Protein AF-A0A7Y4L4U0-F1 (afdb_monomer_lite)

Foldseek 3Di:
DQDDPVLQVQQDVQLFPQDDSVVLNLLLRVLVVVVVVCVVVVHDFLLSLLLNLLSSQNRHQQADPRGGRALSQVRHSGGDDNVVLVVSLVRLVVCQVVVVVPPRSSSSVNNNQCSCVGPVNPVDHSDDRPVPPDD

Structure (mmCIF, N/CA/C/O backbone):
data_AF-A0A7Y4L4U0-F1
#
_entry.id   AF-A0A7Y4L4U0-F1
#
loop_
_atom_site.group_PDB
_atom_site.id
_atom_site.type_symbol
_atom_site.label_atom_id
_atom_site.label_alt_id
_atom_site.label_comp_id
_atom_site.label_asym_id
_atom_site.label_entity_id
_atom_site.label_seq_id
_atom_site.pdbx_PDB_ins_code
_atom_site.Cartn_x
_atom_site.Cartn_y
_atom_site.Cartn_z
_atom_site.occupancy
_atom_site.B_iso_or_equiv
_atom_site.auth_seq_id
_atom_site.auth_comp_id
_atom_site.auth_asym_id
_atom_site.auth_atom_id
_atom_site.pdbx_PDB_model_num
ATOM 1 N N . MET A 1 1 ? -9.283 11.699 4.507 1.00 76.00 1 MET A N 1
ATOM 2 C CA . MET A 1 1 ? -10.440 11.649 3.587 1.00 76.00 1 MET A CA 1
ATOM 3 C C . MET A 1 1 ? -11.269 10.406 3.909 1.00 76.00 1 MET A C 1
ATOM 5 O O . MET A 1 1 ? -10.698 9.413 4.343 1.00 76.00 1 MET A O 1
ATOM 9 N N . LYS A 1 2 ? -12.594 10.396 3.683 1.00 81.00 2 LYS A N 1
ATOM 10 C CA . LYS A 1 2 ? -13.413 9.181 3.873 1.00 81.00 2 LYS A CA 1
ATOM 11 C C . LYS A 1 2 ? -13.562 8.383 2.574 1.00 81.00 2 LYS A C 1
ATOM 13 O O . LYS A 1 2 ? -14.076 8.925 1.601 1.00 81.00 2 LYS A O 1
ATOM 18 N N . LEU A 1 3 ? -13.172 7.108 2.594 1.00 81.75 3 LEU A N 1
ATOM 19 C CA . LEU A 1 3 ? -13.343 6.172 1.484 1.00 81.75 3 LEU A CA 1
ATOM 20 C C . LEU A 1 3 ? -14.824 5.929 1.196 1.00 81.75 3 LEU A C 1
ATOM 22 O O . LEU A 1 3 ? -15.654 5.732 2.091 1.00 81.75 3 LEU A O 1
ATOM 26 N N . THR A 1 4 ? -15.141 5.913 -0.086 1.00 81.31 4 THR A N 1
ATOM 27 C CA . THR A 1 4 ? -16.470 5.711 -0.642 1.00 81.31 4 THR A CA 1
ATOM 28 C C . THR A 1 4 ? -16.562 4.360 -1.350 1.00 81.31 4 THR A C 1
ATOM 30 O O . THR A 1 4 ? -15.564 3.708 -1.650 1.00 81.31 4 THR A O 1
ATOM 33 N N . ALA A 1 5 ? -17.787 3.933 -1.671 1.00 75.75 5 ALA A N 1
ATOM 34 C CA . ALA A 1 5 ? -17.995 2.740 -2.494 1.00 75.75 5 ALA A CA 1
ATOM 35 C C . ALA A 1 5 ? -17.361 2.867 -3.892 1.00 75.75 5 ALA A C 1
ATOM 37 O O . ALA A 1 5 ? -17.010 1.856 -4.493 1.00 75.75 5 ALA A O 1
ATOM 38 N N . LYS A 1 6 ? -17.195 4.098 -4.396 1.00 77.81 6 LYS A N 1
ATOM 39 C CA . LYS A 1 6 ? -16.515 4.371 -5.664 1.00 77.81 6 LYS A CA 1
ATOM 40 C C . LYS A 1 6 ? -15.022 4.060 -5.559 1.00 77.81 6 LYS A C 1
ATOM 42 O O . LYS A 1 6 ? -14.515 3.340 -6.410 1.00 77.81 6 LYS A O 1
ATOM 47 N N . ASP A 1 7 ? -14.377 4.510 -4.483 1.00 77.50 7 ASP A N 1
ATOM 48 C CA . ASP A 1 7 ? -12.940 4.295 -4.242 1.00 77.50 7 ASP A CA 1
ATOM 49 C C . ASP A 1 7 ? -12.605 2.801 -4.099 1.00 77.50 7 ASP A C 1
ATOM 51 O O . ASP A 1 7 ? -11.540 2.340 -4.494 1.00 77.50 7 ASP A O 1
ATOM 55 N N . LEU A 1 8 ? -13.547 2.015 -3.568 1.00 79.75 8 LEU A N 1
ATOM 56 C CA . LEU A 1 8 ? -13.408 0.561 -3.450 1.00 79.75 8 LEU A CA 1
ATOM 57 C C . LEU A 1 8 ? -13.848 -0.201 -4.707 1.00 79.75 8 LEU A C 1
ATOM 59 O O . LEU A 1 8 ? -13.500 -1.370 -4.859 1.00 79.75 8 LEU A O 1
ATOM 63 N N . GLY A 1 9 ? -14.600 0.434 -5.608 1.00 75.31 9 GLY A N 1
ATOM 64 C CA . GLY A 1 9 ? -15.129 -0.193 -6.821 1.00 75.31 9 GLY A CA 1
ATOM 65 C C . GLY A 1 9 ? -14.049 -0.583 -7.833 1.00 75.31 9 GLY A C 1
ATOM 66 O O . GLY A 1 9 ? -14.284 -1.459 -8.663 1.00 75.31 9 GLY A O 1
ATOM 67 N N . GLY A 1 10 ? -12.865 0.029 -7.751 1.00 77.38 10 GLY A N 1
ATOM 68 C CA . GLY A 1 10 ? -11.706 -0.331 -8.569 1.00 77.38 10 GLY A CA 1
ATOM 69 C C . GLY A 1 10 ? -10.872 -1.490 -8.009 1.00 77.38 10 GLY A C 1
ATOM 70 O O . GLY A 1 10 ? -10.042 -2.039 -8.741 1.00 77.38 10 GLY A O 1
ATOM 71 N N . VAL A 1 11 ? -11.078 -1.877 -6.741 1.00 84.19 11 VAL A N 1
ATOM 72 C CA . VAL A 1 11 ? -10.277 -2.907 -6.071 1.00 84.19 11 VAL A CA 1
ATOM 73 C C . VAL A 1 11 ? -10.663 -4.262 -6.644 1.00 84.19 11 VAL A C 1
ATOM 75 O O . VAL A 1 11 ? -11.719 -4.820 -6.335 1.00 84.19 11 VAL A O 1
ATOM 78 N N . ARG A 1 12 ? -9.790 -4.827 -7.474 1.00 83.88 12 ARG A N 1
ATOM 79 C CA . ARG A 1 12 ? -10.028 -6.146 -8.055 1.00 83.88 12 ARG A CA 1
ATOM 80 C C . ARG A 1 12 ? -9.601 -7.239 -7.077 1.00 83.88 12 ARG A C 1
ATOM 82 O O . ARG A 1 12 ? -8.492 -7.159 -6.545 1.00 83.88 12 ARG A O 1
ATOM 89 N N . PRO A 1 13 ? -10.406 -8.299 -6.879 1.00 84.56 13 PRO A N 1
ATOM 90 C CA . PRO A 1 13 ? -10.011 -9.434 -6.042 1.00 84.56 13 PRO A CA 1
ATOM 91 C C . PRO A 1 13 ? -8.672 -10.052 -6.463 1.00 84.56 13 PRO A C 1
ATOM 93 O O . PRO A 1 13 ? -7.895 -10.483 -5.621 1.00 84.56 13 PRO A O 1
ATOM 96 N N . GLU A 1 14 ? -8.353 -10.028 -7.760 1.00 88.56 14 GLU A N 1
ATOM 97 C CA . GLU A 1 14 ? -7.082 -10.526 -8.299 1.00 88.56 14 GLU A CA 1
ATOM 98 C C . GLU A 1 14 ? -5.844 -9.745 -7.827 1.00 88.56 14 GLU A C 1
ATOM 100 O O . GLU A 1 14 ? -4.740 -10.278 -7.915 1.00 88.56 14 GLU A O 1
ATOM 105 N N . HIS A 1 15 ? -6.011 -8.525 -7.300 1.00 89.69 15 HIS A N 1
ATOM 106 C CA . HIS A 1 15 ? -4.934 -7.714 -6.717 1.00 89.69 15 HIS A CA 1
ATOM 107 C C . HIS A 1 15 ? -4.685 -8.041 -5.234 1.00 89.69 15 HIS A C 1
ATOM 109 O O . HIS A 1 15 ? -3.655 -7.654 -4.683 1.00 89.69 15 HIS A O 1
ATOM 115 N N . LEU A 1 16 ? -5.610 -8.751 -4.578 1.00 93.31 16 LEU A N 1
ATOM 116 C CA . LEU A 1 16 ? -5.586 -9.046 -3.146 1.00 93.31 16 LEU A CA 1
ATOM 117 C C . LEU A 1 16 ? -5.567 -10.563 -2.920 1.00 93.31 16 LEU A C 1
ATOM 119 O O . LEU A 1 16 ? -6.600 -11.210 -2.784 1.00 93.31 16 LEU A O 1
ATOM 123 N N . ARG A 1 17 ? -4.370 -11.150 -2.867 1.00 93.06 17 ARG A N 1
ATOM 124 C CA . ARG A 1 17 ? -4.203 -12.599 -2.643 1.00 93.06 17 ARG A CA 1
ATOM 125 C C . ARG A 1 17 ? -4.244 -12.988 -1.168 1.00 93.06 17 ARG A C 1
ATOM 127 O O . ARG A 1 17 ? -4.602 -14.112 -0.840 1.00 93.06 17 ARG A O 1
ATOM 134 N N . GLY A 1 18 ? -3.822 -12.076 -0.298 1.00 88.62 18 GLY A N 1
ATOM 135 C CA . GLY A 1 18 ? -3.643 -12.323 1.129 1.00 88.62 18 GLY A CA 1
ATOM 136 C C . GLY A 1 18 ? -4.790 -11.854 2.016 1.00 88.62 18 GLY A C 1
ATOM 137 O O . GLY A 1 18 ? -4.818 -12.214 3.189 1.00 88.62 18 GLY A O 1
ATOM 138 N N . VAL A 1 19 ? -5.691 -11.018 1.492 1.00 93.69 19 VAL A N 1
ATOM 139 C CA . VAL A 1 19 ? -6.697 -10.293 2.282 1.00 93.69 19 VAL A CA 1
ATOM 140 C C . VAL A 1 19 ? -7.987 -10.096 1.499 1.00 93.69 19 VAL A C 1
ATOM 142 O O . VAL A 1 19 ? -7.993 -10.074 0.271 1.00 93.69 19 VAL A O 1
ATOM 145 N N . THR A 1 20 ? -9.086 -9.886 2.210 1.00 92.75 20 THR A N 1
ATOM 146 C CA . THR A 1 20 ? -10.360 -9.483 1.607 1.00 92.75 20 THR A CA 1
ATOM 147 C C . THR A 1 20 ? -10.383 -7.988 1.272 1.00 92.75 20 THR A C 1
ATOM 149 O O . THR A 1 20 ? -9.701 -7.178 1.906 1.00 92.75 20 THR A O 1
ATOM 152 N N . VAL A 1 21 ? -11.251 -7.585 0.334 1.00 90.94 21 VAL A N 1
ATOM 153 C CA . VAL A 1 21 ? -11.509 -6.161 0.027 1.00 90.94 21 VAL A CA 1
ATOM 154 C C . VAL A 1 21 ? -11.945 -5.393 1.281 1.00 90.94 21 VAL A C 1
ATOM 156 O O . VAL A 1 21 ? -11.559 -4.245 1.477 1.00 90.94 21 VAL A O 1
ATOM 159 N N . THR A 1 22 ? -12.715 -6.023 2.172 1.00 90.62 22 THR A N 1
ATOM 160 C CA . THR A 1 22 ? -13.165 -5.400 3.424 1.00 90.62 22 THR A CA 1
ATOM 161 C C . THR A 1 22 ? -12.018 -5.148 4.404 1.00 90.62 22 THR A C 1
ATOM 163 O O . THR A 1 22 ? -11.992 -4.105 5.055 1.00 90.62 22 THR A O 1
ATOM 166 N N . GLU A 1 23 ? -11.076 -6.081 4.545 1.00 92.81 23 GLU A N 1
ATOM 167 C CA . GLU A 1 23 ? -9.882 -5.884 5.379 1.00 92.81 23 GLU A CA 1
ATOM 168 C C . GLU A 1 23 ? -8.976 -4.806 4.795 1.00 92.81 23 GLU A C 1
ATOM 170 O O . GLU A 1 23 ? -8.549 -3.909 5.523 1.00 92.81 23 GLU A O 1
ATOM 175 N N . PHE A 1 24 ? -8.769 -4.849 3.477 1.00 93.12 24 PHE A N 1
ATOM 176 C CA . PHE A 1 24 ? -8.055 -3.823 2.728 1.00 93.12 24 PHE A CA 1
ATOM 177 C C . PHE A 1 24 ? -8.646 -2.427 2.969 1.00 93.12 24 PHE A C 1
ATOM 179 O O . PHE A 1 24 ? -7.937 -1.529 3.417 1.00 93.12 24 PHE A O 1
ATOM 186 N N . ALA A 1 25 ? -9.960 -2.267 2.789 1.00 91.38 25 ALA A N 1
ATOM 187 C CA . ALA A 1 25 ? -10.662 -1.001 2.987 1.00 91.38 25 ALA A CA 1
ATOM 188 C C . ALA A 1 25 ? -10.521 -0.448 4.415 1.00 91.38 25 ALA A C 1
ATOM 190 O O . ALA A 1 25 ? -10.389 0.759 4.597 1.00 91.38 25 ALA A O 1
ATOM 191 N N . LYS A 1 26 ? -10.522 -1.312 5.440 1.00 92.38 26 LYS A N 1
ATOM 192 C CA . LYS A 1 26 ? -10.349 -0.886 6.840 1.00 92.38 26 LYS A CA 1
ATOM 193 C C . LYS A 1 26 ? -8.967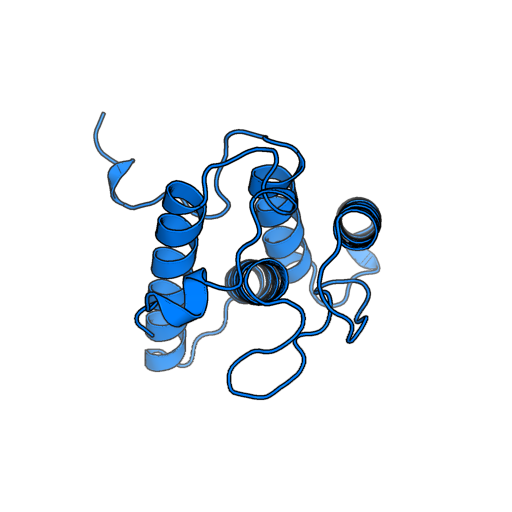 -0.293 7.094 1.00 92.38 26 LYS A C 1
ATOM 195 O O . LYS A 1 26 ? -8.864 0.736 7.754 1.00 92.38 26 LYS A O 1
ATOM 200 N N . VAL A 1 27 ? -7.915 -0.942 6.597 1.00 93.81 27 VAL A N 1
ATOM 201 C CA . VAL A 1 27 ? -6.544 -0.430 6.746 1.00 93.81 27 VAL A CA 1
ATOM 202 C C . VAL A 1 27 ? -6.341 0.809 5.885 1.00 93.81 27 VAL A C 1
ATOM 204 O O . VAL A 1 27 ? -5.716 1.758 6.349 1.00 93.81 27 VAL A O 1
ATOM 207 N N . TRP A 1 28 ? -6.909 0.839 4.677 1.00 93.25 28 TRP A N 1
ATOM 208 C CA . TRP A 1 28 ? -6.836 2.020 3.826 1.00 93.25 28 TRP A CA 1
ATOM 209 C C . TRP A 1 28 ? -7.538 3.229 4.469 1.00 93.25 28 TRP A C 1
ATOM 211 O O . TRP A 1 28 ? -6.962 4.310 4.534 1.00 93.25 28 TRP A O 1
ATOM 221 N N . GLN A 1 29 ? -8.723 3.056 5.059 1.00 92.75 29 GLN A N 1
ATOM 222 C CA . GLN A 1 29 ? -9.364 4.154 5.787 1.00 92.75 29 GLN A CA 1
ATOM 223 C C . GLN A 1 29 ? -8.486 4.636 6.949 1.00 92.75 29 GLN A C 1
ATOM 225 O O . GLN A 1 29 ? -8.273 5.833 7.098 1.00 92.75 29 GLN A O 1
ATOM 230 N N . ALA A 1 30 ? -7.919 3.710 7.727 1.00 93.06 30 ALA A N 1
ATOM 231 C CA . ALA A 1 30 ? -7.071 4.064 8.861 1.00 93.06 30 ALA A CA 1
ATOM 232 C C . ALA A 1 30 ? -5.799 4.832 8.449 1.00 93.06 30 ALA A C 1
ATOM 234 O O . ALA A 1 30 ? -5.352 5.704 9.191 1.00 93.06 30 ALA A O 1
ATOM 235 N N . ILE A 1 31 ? -5.205 4.527 7.287 1.00 93.88 31 ILE A N 1
ATOM 236 C CA . ILE A 1 31 ? -4.054 5.292 6.783 1.00 93.88 31 ILE A CA 1
ATOM 237 C C . ILE A 1 31 ? -4.468 6.661 6.229 1.00 93.88 31 ILE A C 1
ATOM 239 O O . ILE A 1 31 ? -3.727 7.617 6.434 1.00 93.88 31 ILE A O 1
ATOM 243 N N . GLU A 1 32 ? -5.628 6.786 5.575 1.00 91.81 32 GLU A N 1
ATOM 244 C CA . GLU A 1 32 ? -6.157 8.089 5.134 1.00 91.81 32 GLU A CA 1
ATOM 245 C C . GLU A 1 32 ? -6.432 8.995 6.343 1.00 91.81 32 GLU A C 1
ATOM 247 O O . GLU A 1 32 ? -6.014 10.149 6.339 1.00 91.81 32 GLU A O 1
ATOM 252 N N . ASP A 1 33 ? -7.041 8.464 7.409 1.00 91.81 33 ASP A N 1
ATOM 253 C CA . ASP A 1 33 ? -7.267 9.204 8.660 1.00 91.81 33 ASP A CA 1
ATOM 254 C C . ASP A 1 33 ? -5.930 9.657 9.272 1.00 91.81 33 ASP A C 1
ATOM 256 O O . ASP A 1 33 ? -5.753 10.817 9.641 1.00 91.81 33 ASP A O 1
ATOM 260 N N . ARG A 1 34 ? -4.931 8.765 9.302 1.00 91.38 34 ARG A N 1
ATOM 261 C CA . ARG A 1 34 ? -3.592 9.095 9.807 1.00 91.38 34 ARG A CA 1
ATOM 262 C C . ARG A 1 34 ? -2.880 10.150 8.954 1.00 91.38 34 ARG A C 1
ATOM 264 O O . ARG A 1 34 ? -2.121 10.959 9.487 1.00 91.38 34 ARG A O 1
ATOM 271 N N . ALA A 1 35 ? -3.072 10.120 7.639 1.00 90.38 35 ALA A N 1
ATOM 272 C CA . ALA A 1 35 ? -2.498 11.095 6.719 1.00 90.38 35 ALA A CA 1
ATOM 273 C C . ALA A 1 35 ? -3.149 12.479 6.880 1.00 90.38 35 ALA A C 1
ATOM 275 O O . ALA A 1 35 ? -2.439 13.485 6.819 1.00 90.38 35 ALA A O 1
ATOM 276 N N . ASP A 1 36 ? -4.457 12.534 7.143 1.00 89.75 36 ASP A N 1
ATOM 277 C CA . ASP A 1 36 ? -5.161 13.776 7.479 1.00 89.75 36 ASP A CA 1
ATOM 278 C C . ASP A 1 36 ? -4.595 14.391 8.771 1.00 89.75 36 ASP A C 1
ATOM 280 O O . ASP A 1 36 ? -4.179 15.547 8.759 1.00 89.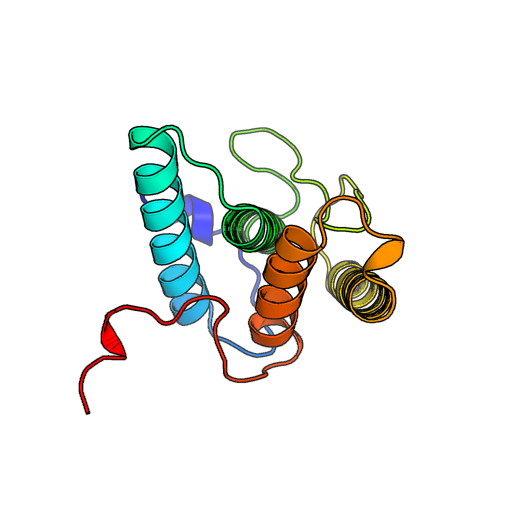75 36 ASP A O 1
ATOM 284 N N . GLU A 1 37 ? -4.463 13.610 9.852 1.00 90.50 37 GLU A N 1
ATOM 285 C CA . GLU A 1 37 ? -3.896 14.075 11.135 1.00 90.50 37 GLU A CA 1
ATOM 286 C C . GLU A 1 37 ? -2.477 14.657 10.986 1.00 90.50 37 GLU A C 1
ATOM 288 O O . GLU A 1 37 ? -2.115 15.671 11.593 1.00 90.50 37 GLU A O 1
ATOM 293 N N . LEU A 1 38 ? -1.633 13.996 10.187 1.00 89.12 38 LEU A N 1
ATOM 294 C CA . LEU A 1 38 ? -0.282 14.477 9.895 1.00 89.12 38 LEU A CA 1
ATOM 295 C C . LEU A 1 38 ? -0.321 15.793 9.111 1.00 89.12 38 LEU A C 1
ATOM 297 O O . LEU A 1 38 ? 0.447 16.706 9.407 1.00 89.12 38 LEU A O 1
ATOM 301 N N . SER A 1 39 ? -1.246 15.916 8.161 1.00 88.25 39 SER A N 1
ATOM 302 C CA . SER A 1 39 ? -1.411 17.127 7.355 1.00 88.25 39 SER A CA 1
ATOM 303 C C . SER A 1 39 ? -1.891 18.314 8.199 1.00 88.25 39 SER A C 1
ATOM 305 O O . SER A 1 39 ? -1.341 19.408 8.078 1.00 88.25 39 SER A O 1
ATOM 307 N N . GLU A 1 40 ? -2.843 18.098 9.112 1.00 89.50 40 GLU A N 1
ATOM 308 C CA . GLU A 1 40 ? -3.327 19.115 10.062 1.00 89.50 40 GLU A CA 1
ATOM 309 C C . GLU A 1 40 ? -2.213 19.635 10.982 1.00 89.50 40 GLU A C 1
ATOM 311 O O . GLU A 1 40 ? -2.195 20.807 11.357 1.00 89.50 40 GLU A O 1
ATOM 316 N N . THR A 1 41 ? -1.248 18.774 11.307 1.00 89.00 41 THR A N 1
ATOM 317 C CA . THR A 1 41 ? -0.095 19.096 12.160 1.00 89.00 41 THR A CA 1
ATOM 318 C C . THR A 1 41 ? 1.141 19.551 11.374 1.00 89.00 41 THR A C 1
ATOM 320 O O . THR A 1 41 ? 2.200 19.740 11.972 1.00 89.00 41 THR A O 1
ATOM 323 N N . GLN A 1 42 ? 1.030 19.740 10.050 1.00 88.06 42 GLN A N 1
ATOM 324 C CA . GLN A 1 42 ? 2.146 20.058 9.137 1.00 88.06 42 GLN A CA 1
ATOM 325 C C . GLN A 1 42 ? 3.333 19.084 9.264 1.00 88.06 42 GLN A C 1
ATOM 327 O O . GLN A 1 42 ? 4.490 19.434 9.026 1.00 88.06 42 GLN A O 1
ATOM 332 N N . SER A 1 43 ? 3.043 17.846 9.653 1.00 87.00 43 SER A N 1
ATOM 333 C CA . SER A 1 43 ? 4.009 16.773 9.814 1.00 87.00 43 SER A CA 1
ATOM 334 C C . SER A 1 43 ? 3.994 15.861 8.591 1.00 87.00 43 SER A C 1
ATOM 336 O O . SER A 1 43 ? 2.990 15.721 7.896 1.00 87.00 43 SER A O 1
ATOM 338 N N . THR A 1 44 ? 5.119 15.208 8.319 1.00 86.88 44 THR A N 1
ATOM 339 C CA . THR A 1 44 ? 5.220 14.207 7.254 1.00 86.88 44 THR A CA 1
ATOM 340 C C . THR A 1 44 ? 5.728 12.900 7.834 1.00 86.88 44 THR A C 1
ATOM 342 O O . THR A 1 44 ? 6.527 12.878 8.769 1.00 86.88 44 THR A O 1
ATOM 345 N N . ASN A 1 45 ? 5.237 11.792 7.290 1.00 93.38 45 ASN A N 1
ATOM 346 C CA . ASN A 1 45 ? 5.712 10.465 7.639 1.00 93.38 45 ASN A CA 1
ATOM 347 C C . ASN A 1 45 ? 5.833 9.646 6.355 1.00 93.38 45 ASN A C 1
ATOM 349 O O . ASN A 1 45 ? 4.837 9.316 5.708 1.00 93.38 45 ASN A O 1
ATOM 353 N N . ASP A 1 46 ? 7.074 9.346 5.986 1.00 94.56 46 ASP A N 1
ATOM 354 C CA . ASP A 1 46 ? 7.400 8.667 4.737 1.00 94.56 46 ASP A CA 1
ATOM 355 C C . ASP A 1 46 ? 6.784 7.270 4.664 1.00 94.56 46 ASP A C 1
ATOM 357 O O . ASP A 1 46 ? 6.228 6.913 3.626 1.00 94.56 46 ASP A O 1
ATOM 361 N N . PHE A 1 47 ? 6.790 6.522 5.770 1.00 95.25 47 PHE A N 1
ATOM 362 C CA . PHE A 1 47 ? 6.139 5.216 5.851 1.00 95.25 47 PHE A CA 1
ATOM 363 C C . PHE A 1 47 ? 4.639 5.324 5.567 1.00 95.25 47 PHE A C 1
ATOM 365 O O . PHE A 1 47 ? 4.113 4.579 4.740 1.00 95.25 47 PHE A O 1
ATOM 372 N N . VAL A 1 48 ? 3.958 6.294 6.188 1.00 95.44 48 VAL A N 1
ATOM 373 C CA . VAL A 1 48 ? 2.527 6.536 5.954 1.00 95.44 48 VAL A CA 1
ATOM 374 C C . VAL A 1 48 ? 2.254 6.873 4.490 1.00 95.44 48 VAL A C 1
ATOM 376 O O . VAL A 1 48 ? 1.342 6.303 3.892 1.00 95.44 48 VAL A O 1
ATOM 379 N N . ALA A 1 49 ? 3.085 7.724 3.885 1.00 94.88 49 ALA A N 1
ATOM 380 C CA . ALA A 1 49 ? 2.980 8.057 2.468 1.00 94.88 49 ALA A CA 1
ATOM 381 C C . ALA A 1 49 ? 3.167 6.826 1.559 1.00 94.88 49 ALA A C 1
ATOM 383 O O . ALA A 1 49 ? 2.450 6.686 0.57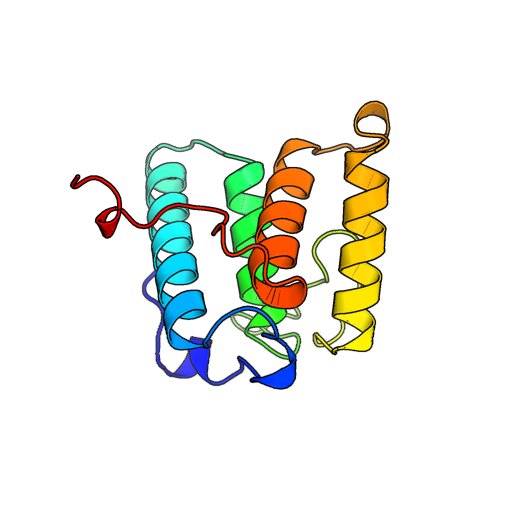0 1.00 94.88 49 ALA A O 1
ATOM 384 N N . GLY A 1 50 ? 4.084 5.916 1.904 1.00 96.31 50 GLY A N 1
ATOM 385 C CA . GLY A 1 50 ? 4.317 4.671 1.166 1.00 96.31 50 GLY A CA 1
ATOM 386 C C . GLY A 1 50 ? 3.129 3.714 1.213 1.00 96.31 50 GLY A C 1
ATOM 387 O O . GLY A 1 50 ? 2.715 3.183 0.179 1.00 96.31 50 GLY A O 1
ATOM 388 N N . VAL A 1 51 ? 2.531 3.537 2.394 1.00 96.69 51 VAL A N 1
ATOM 389 C CA . VAL A 1 51 ? 1.304 2.738 2.561 1.00 96.69 51 VAL A CA 1
ATOM 390 C C . VAL A 1 51 ? 0.162 3.345 1.746 1.00 96.69 51 VAL A C 1
ATOM 392 O O . VAL A 1 51 ? -0.482 2.649 0.964 1.00 96.69 51 VAL A O 1
ATOM 395 N N . LEU A 1 52 ? -0.051 4.654 1.882 1.00 93.69 52 LEU A N 1
ATOM 396 C CA . LEU A 1 52 ? -1.133 5.382 1.228 1.00 93.69 52 LEU A CA 1
ATOM 397 C C . LEU A 1 52 ? -1.052 5.311 -0.303 1.00 93.69 52 LEU A C 1
ATOM 399 O O . LEU A 1 52 ? -2.039 4.970 -0.957 1.00 93.69 52 LEU A O 1
ATOM 403 N N . GLN A 1 53 ? 0.129 5.582 -0.868 1.00 93.62 53 GLN A N 1
ATOM 404 C CA . GLN A 1 53 ? 0.376 5.476 -2.308 1.00 93.62 53 GLN A CA 1
ATOM 405 C C . GLN A 1 53 ? 0.078 4.060 -2.811 1.00 93.62 53 GLN A C 1
ATOM 407 O O . GLN A 1 53 ? -0.582 3.893 -3.834 1.00 93.62 53 GLN A O 1
ATOM 412 N N . THR A 1 54 ? 0.535 3.041 -2.079 1.00 95.19 54 THR A N 1
ATOM 413 C CA . THR A 1 54 ? 0.340 1.638 -2.464 1.00 95.19 54 THR A CA 1
ATOM 414 C C . THR A 1 54 ? -1.134 1.248 -2.428 1.00 95.19 54 THR A C 1
ATOM 416 O O . THR A 1 54 ? -1.605 0.588 -3.352 1.00 95.19 54 THR A O 1
ATOM 419 N N . CYS A 1 55 ? -1.884 1.684 -1.410 1.00 93.62 55 CYS A N 1
ATOM 420 C CA . CYS A 1 55 ? -3.323 1.445 -1.338 1.00 93.62 55 CYS A CA 1
ATOM 421 C C . CYS A 1 55 ? -4.058 2.067 -2.532 1.00 93.62 55 CYS A C 1
ATOM 423 O O . CYS A 1 55 ? -4.799 1.362 -3.211 1.00 93.62 55 CYS A O 1
ATOM 425 N N . ARG A 1 56 ? -3.797 3.345 -2.840 1.00 91.25 56 ARG A N 1
ATOM 426 C CA . ARG A 1 56 ? -4.402 4.044 -3.991 1.00 91.25 56 ARG A CA 1
ATOM 427 C C . ARG A 1 56 ? -4.070 3.360 -5.315 1.00 91.25 56 ARG A C 1
ATOM 429 O O . ARG A 1 56 ? -4.947 3.166 -6.149 1.00 91.25 56 ARG A O 1
ATOM 436 N N . TRP A 1 57 ? -2.818 2.942 -5.479 1.00 92.38 57 TRP A N 1
ATOM 437 C CA . TRP A 1 57 ? -2.355 2.254 -6.679 1.00 92.38 57 TRP A CA 1
ATOM 438 C C . TRP A 1 57 ? -2.992 0.867 -6.874 1.00 92.38 57 TRP A C 1
ATOM 440 O O . TRP A 1 57 ? -3.360 0.515 -7.989 1.00 92.38 57 TRP A O 1
ATOM 450 N N . ILE A 1 58 ? -3.155 0.079 -5.805 1.00 91.19 58 ILE A N 1
ATOM 451 C CA . ILE A 1 58 ? -3.837 -1.229 -5.856 1.00 91.19 58 ILE A CA 1
ATOM 452 C C . ILE A 1 58 ? -5.333 -1.066 -6.141 1.00 91.19 58 ILE A C 1
ATOM 454 O O . ILE A 1 58 ? -5.933 -1.889 -6.845 1.00 91.19 58 ILE A O 1
ATOM 458 N N . ALA A 1 59 ? -5.932 -0.048 -5.525 1.00 86.06 59 ALA A N 1
ATOM 459 C CA . ALA A 1 59 ? -7.369 0.132 -5.473 1.00 86.06 59 ALA A CA 1
ATOM 460 C C . ALA A 1 59 ? -7.983 0.683 -6.741 1.00 86.06 59 ALA A C 1
ATOM 462 O O . ALA A 1 59 ? -9.153 0.435 -6.995 1.00 86.06 59 ALA A O 1
ATOM 463 N N . GLU A 1 60 ? -7.227 1.411 -7.539 1.00 71.12 60 GLU A N 1
ATOM 464 C CA . GLU A 1 60 ? -7.735 1.894 -8.800 1.00 71.12 60 GLU A CA 1
ATOM 465 C C . GLU A 1 60 ? -6.835 1.423 -9.917 1.00 71.12 60 GLU A C 1
ATOM 467 O O . GLU A 1 60 ? -5.615 1.406 -9.807 1.00 71.12 60 GLU A O 1
ATOM 472 N N . SER A 1 61 ? -7.469 1.030 -11.018 1.00 59.84 61 SER A N 1
ATOM 473 C CA . SER A 1 61 ? -6.831 0.599 -12.259 1.00 59.84 61 SER A CA 1
ATOM 474 C C . SER A 1 61 ? -6.087 1.772 -12.928 1.00 59.84 61 SER A C 1
ATOM 476 O O . SER A 1 61 ? -6.370 2.110 -14.072 1.00 59.84 61 SER A O 1
ATOM 478 N N . GLY A 1 62 ? -5.162 2.413 -12.212 1.00 53.47 62 GLY A N 1
ATOM 479 C CA . GLY A 1 62 ? -4.348 3.533 -12.645 1.00 53.47 62 GLY A CA 1
ATOM 480 C C . GLY A 1 62 ? -5.077 4.868 -12.705 1.00 53.47 62 GLY A C 1
ATOM 481 O O . GLY A 1 62 ? -4.732 5.616 -13.596 1.00 53.47 62 GLY A O 1
ATOM 482 N N . TRP A 1 63 ? -6.058 5.181 -11.849 1.00 60.56 63 TRP A N 1
ATOM 483 C CA . TRP A 1 63 ? -6.656 6.529 -11.760 1.00 60.56 63 TRP A CA 1
ATOM 484 C C . TRP A 1 63 ? -6.960 6.878 -10.290 1.00 60.56 63 TRP A C 1
ATOM 486 O O . TRP A 1 63 ? -7.334 6.019 -9.525 1.00 60.56 63 TRP A O 1
ATOM 496 N N . TRP A 1 64 ? -6.754 8.101 -9.825 1.00 66.56 64 TRP A N 1
ATOM 497 C CA . TRP A 1 64 ? -7.145 8.556 -8.487 1.00 66.56 64 TRP A CA 1
ATOM 498 C C . TRP A 1 64 ? -7.367 10.051 -8.559 1.00 66.56 64 TRP A C 1
ATOM 500 O O . TRP A 1 64 ? -6.508 10.776 -9.055 1.00 66.56 64 TRP A O 1
ATOM 510 N N . ALA A 1 65 ? -8.542 10.515 -8.134 1.00 69.38 65 ALA A N 1
ATOM 511 C CA . ALA A 1 65 ? -8.951 11.912 -8.307 1.00 69.38 65 ALA A CA 1
ATOM 512 C C . ALA A 1 65 ? -8.798 12.442 -9.759 1.00 69.38 65 ALA A C 1
ATOM 514 O O . ALA A 1 65 ? -8.685 13.645 -9.972 1.00 69.38 65 ALA A O 1
ATOM 515 N N . GLY A 1 66 ? -8.835 11.553 -10.761 1.00 69.12 66 GLY A N 1
ATOM 516 C CA . GLY A 1 66 ? -8.668 11.901 -12.176 1.00 69.12 66 GLY A CA 1
ATOM 517 C C . GLY A 1 66 ? -7.240 11.791 -12.724 1.00 69.12 66 GLY A C 1
ATOM 518 O O . GLY A 1 66 ? -7.045 12.105 -13.894 1.00 69.12 66 GLY A O 1
ATOM 519 N N . GLU A 1 67 ? -6.266 11.310 -11.946 1.00 70.81 67 GLU A N 1
ATOM 520 C CA . GLU A 1 67 ? -4.867 11.162 -12.381 1.00 70.81 67 GLU A CA 1
ATOM 521 C C . GLU A 1 67 ? -4.349 9.732 -12.266 1.00 70.81 67 GLU A C 1
ATOM 523 O O . GLU A 1 67 ? -4.728 9.004 -11.355 1.00 70.81 67 GLU A O 1
ATOM 528 N N . VAL A 1 68 ? -3.427 9.330 -13.146 1.00 78.44 68 VAL A N 1
ATOM 529 C CA . VAL A 1 68 ? -2.822 8.000 -13.055 1.00 78.44 68 VAL A CA 1
ATOM 530 C C . VAL A 1 68 ? -1.904 7.895 -11.849 1.00 78.44 68 VAL A C 1
ATOM 532 O O . VAL A 1 68 ? -0.894 8.586 -11.771 1.00 78.44 68 VAL A O 1
ATOM 535 N N . VAL A 1 69 ? -2.230 6.985 -10.928 1.00 85.38 69 VAL A N 1
ATOM 536 C CA . VAL A 1 69 ? -1.373 6.687 -9.779 1.00 85.38 69 VAL A CA 1
ATOM 537 C C . VAL A 1 69 ? -0.204 5.826 -10.256 1.00 85.38 69 VAL A C 1
ATOM 539 O O . VAL A 1 69 ? -0.437 4.695 -10.689 1.00 85.38 69 VAL A O 1
ATOM 542 N N . PRO A 1 70 ? 1.048 6.312 -10.198 1.00 89.81 70 PRO A N 1
ATOM 543 C CA . PRO A 1 70 ? 2.194 5.504 -10.582 1.00 89.81 70 PRO A CA 1
ATOM 544 C C . PRO A 1 70 ? 2.444 4.393 -9.559 1.00 89.81 70 PRO A C 1
ATOM 546 O O . PRO A 1 70 ? 2.171 4.562 -8.361 1.00 89.81 70 PRO A O 1
ATOM 549 N N . SER A 1 71 ? 3.027 3.283 -10.019 1.00 92.69 71 SER A N 1
ATOM 550 C CA . SER A 1 71 ? 3.519 2.242 -9.119 1.00 92.69 71 SER A CA 1
ATOM 551 C C . SER A 1 71 ? 4.539 2.834 -8.128 1.00 92.69 71 SER A C 1
ATOM 553 O O . SER A 1 71 ? 5.387 3.648 -8.512 1.00 92.69 71 SER A O 1
ATOM 555 N N . PRO A 1 72 ? 4.432 2.500 -6.833 1.00 93.94 72 PRO A N 1
ATOM 556 C CA . PRO A 1 72 ? 5.072 3.256 -5.755 1.00 93.94 72 PRO A CA 1
ATOM 557 C C . PRO A 1 72 ? 6.613 3.287 -5.759 1.00 93.94 72 PRO A C 1
ATOM 559 O O . PRO A 1 72 ? 7.196 4.250 -5.265 1.00 93.94 72 PRO A O 1
ATOM 562 N N . VAL A 1 73 ? 7.265 2.250 -6.270 1.00 96.06 73 VAL A N 1
ATOM 563 C CA . VAL A 1 73 ? 8.714 2.012 -6.335 1.00 96.06 73 VAL A CA 1
ATOM 564 C C . VAL A 1 73 ? 9.206 2.089 -7.774 1.00 96.06 73 VAL A C 1
ATOM 566 O O . VAL A 1 73 ? 10.205 2.758 -8.027 1.00 96.06 73 VAL A O 1
ATOM 569 N N . THR A 1 74 ? 8.546 1.415 -8.722 1.00 94.19 74 THR A N 1
ATOM 570 C CA . THR A 1 74 ? 9.007 1.407 -10.125 1.00 94.19 74 THR A CA 1
ATOM 571 C C . THR A 1 74 ? 8.555 2.628 -10.929 1.00 94.19 74 THR A C 1
ATOM 573 O O . THR A 1 74 ? 9.118 2.886 -11.992 1.00 94.19 74 THR A O 1
ATOM 576 N N . GLY A 1 75 ? 7.585 3.407 -10.438 1.00 92.62 75 GLY A N 1
ATOM 577 C CA . GLY A 1 75 ? 7.135 4.657 -11.059 1.00 92.62 75 GLY A CA 1
ATOM 578 C C . GLY A 1 75 ? 6.337 4.480 -12.356 1.00 92.62 75 GLY A C 1
ATOM 579 O O . GLY A 1 75 ? 6.146 5.438 -13.105 1.00 92.62 75 GLY A O 1
ATOM 580 N N . GLN A 1 76 ? 5.874 3.268 -12.658 1.00 90.44 76 GLN A N 1
ATOM 581 C CA . GLN A 1 76 ? 5.129 2.971 -13.874 1.00 90.44 76 GLN A CA 1
ATOM 582 C C . GLN A 1 76 ? 3.718 3.553 -13.781 1.00 90.44 76 GLN A C 1
ATOM 584 O O . GLN A 1 76 ? 2.926 3.169 -12.925 1.00 90.44 76 GLN A O 1
ATOM 589 N N . SER A 1 77 ? 3.396 4.474 -14.689 1.00 88.25 77 SER A N 1
ATOM 590 C CA . SER A 1 77 ? 2.075 5.112 -14.791 1.00 88.25 77 SER A CA 1
ATOM 591 C C . SER A 1 77 ? 1.123 4.262 -15.634 1.00 88.25 77 SER A C 1
ATOM 593 O O . SER A 1 77 ? 0.645 4.684 -16.685 1.00 88.25 77 SER A O 1
ATOM 595 N N . VAL A 1 78 ? 0.904 3.022 -15.202 1.00 85.25 78 VAL A N 1
ATOM 596 C CA . VAL A 1 78 ? -0.042 2.086 -15.818 1.00 85.25 78 VAL A CA 1
ATOM 597 C C . VAL A 1 78 ? -0.911 1.446 -14.730 1.00 85.25 78 VAL A C 1
ATOM 599 O O . VAL A 1 78 ? -0.474 1.358 -13.578 1.00 85.25 78 VAL A O 1
ATOM 602 N N . PRO A 1 79 ? -2.128 0.985 -15.070 1.00 83.69 79 PRO A N 1
ATOM 603 C CA . PRO A 1 79 ? -2.996 0.292 -14.126 1.00 83.69 79 PRO A CA 1
ATOM 604 C C . PRO A 1 79 ? -2.298 -0.877 -13.429 1.00 83.69 79 PRO A C 1
ATOM 606 O O . PRO A 1 79 ? -1.573 -1.637 -14.075 1.00 83.69 79 PRO A O 1
ATOM 609 N N . ALA A 1 80 ? -2.560 -1.051 -12.130 1.00 87.69 80 ALA A N 1
ATOM 610 C CA . ALA A 1 80 ? -2.108 -2.232 -11.409 1.00 87.69 80 ALA A CA 1
ATOM 611 C C . ALA A 1 80 ? -2.636 -3.504 -12.092 1.00 87.69 80 ALA A C 1
ATOM 613 O O . ALA A 1 80 ? -3.814 -3.606 -12.441 1.00 87.69 80 ALA A O 1
ATOM 614 N N . SER A 1 81 ? -1.738 -4.463 -12.290 1.00 90.56 81 SER A N 1
ATOM 615 C CA . SER A 1 81 ? -2.029 -5.805 -12.783 1.00 90.56 81 SER A CA 1
ATOM 616 C C . SER A 1 81 ? -1.283 -6.820 -11.916 1.00 90.56 81 SER A C 1
ATOM 618 O O . SER A 1 81 ? -0.286 -6.454 -11.288 1.00 90.56 81 SER A O 1
ATOM 620 N N . PRO A 1 82 ? -1.701 -8.096 -11.879 1.00 92.75 82 PRO A N 1
ATOM 621 C CA . PRO A 1 82 ? -0.983 -9.141 -11.151 1.00 92.75 82 PRO A CA 1
ATOM 622 C C . PRO A 1 82 ? 0.528 -9.189 -11.427 1.00 92.75 82 PRO A C 1
ATOM 624 O O . PRO A 1 82 ? 1.321 -9.302 -10.492 1.00 92.75 82 PRO A O 1
ATOM 627 N N . ASP A 1 83 ? 0.928 -9.056 -12.693 1.00 94.25 83 ASP A N 1
ATOM 628 C CA . ASP A 1 83 ? 2.339 -9.083 -13.094 1.00 94.25 83 ASP A CA 1
ATOM 629 C C . ASP A 1 83 ? 3.089 -7.839 -12.618 1.00 94.25 83 ASP A C 1
ATOM 631 O O . ASP A 1 83 ? 4.237 -7.927 -12.178 1.00 94.25 83 ASP A O 1
ATOM 635 N N . LEU A 1 84 ? 2.432 -6.679 -12.660 1.00 94.25 84 LEU A N 1
ATOM 636 C CA . LEU A 1 84 ? 3.024 -5.437 -12.194 1.00 94.25 84 LEU A CA 1
ATOM 637 C C . LEU A 1 84 ? 3.143 -5.397 -10.666 1.00 94.25 84 LEU A C 1
ATOM 639 O O . LEU A 1 84 ? 4.170 -4.969 -10.151 1.00 94.25 84 LEU A O 1
ATOM 643 N N . ILE A 1 85 ? 2.145 -5.896 -9.934 1.00 94.94 85 ILE A N 1
ATOM 644 C CA . ILE A 1 85 ? 2.211 -6.049 -8.472 1.00 94.94 85 ILE A CA 1
ATOM 645 C C . ILE A 1 85 ? 3.358 -6.991 -8.095 1.00 94.94 85 ILE A C 1
ATOM 647 O O . ILE A 1 85 ? 4.141 -6.689 -7.196 1.00 94.94 85 ILE A O 1
ATOM 651 N N . GLU A 1 86 ? 3.522 -8.102 -8.811 1.00 96.75 86 GLU A N 1
ATOM 652 C CA . GLU A 1 86 ? 4.640 -9.023 -8.603 1.00 96.75 86 GLU A CA 1
ATOM 653 C C . GLU A 1 86 ? 6.004 -8.368 -8.900 1.00 96.75 86 GLU A C 1
ATOM 655 O O . GLU A 1 86 ? 6.958 -8.556 -8.138 1.00 96.75 86 GLU A O 1
ATOM 660 N N . ALA A 1 87 ? 6.112 -7.574 -9.970 1.00 96.94 87 ALA A N 1
ATOM 661 C CA . ALA A 1 87 ? 7.318 -6.803 -10.273 1.00 96.94 87 ALA A CA 1
ATOM 662 C C . ALA A 1 87 ? 7.633 -5.782 -9.167 1.00 96.94 87 ALA A C 1
ATOM 664 O O . ALA A 1 87 ? 8.792 -5.645 -8.762 1.00 96.94 87 ALA A O 1
ATOM 665 N N . GLU A 1 88 ? 6.598 -5.137 -8.632 1.00 96.94 88 GLU A N 1
ATOM 666 C CA . GLU A 1 88 ? 6.705 -4.146 -7.570 1.00 96.94 88 GLU A CA 1
ATOM 667 C C . GLU A 1 88 ? 7.170 -4.749 -6.250 1.00 96.94 88 GLU A C 1
ATOM 669 O O . GLU A 1 88 ? 8.054 -4.202 -5.592 1.00 96.94 88 GLU A O 1
ATOM 674 N N . VAL A 1 89 ? 6.659 -5.931 -5.904 1.00 97.31 89 VAL A N 1
ATOM 675 C CA . VAL A 1 89 ? 7.127 -6.706 -4.751 1.00 97.31 89 VAL A CA 1
ATOM 676 C C . VAL A 1 89 ? 8.630 -6.955 -4.863 1.00 97.31 89 VAL A C 1
ATOM 678 O O . VAL A 1 89 ? 9.367 -6.699 -3.916 1.00 97.31 89 VAL A O 1
ATOM 681 N N . ARG A 1 90 ? 9.119 -7.393 -6.029 1.00 97.94 90 ARG A N 1
ATOM 682 C CA . ARG A 1 90 ? 10.558 -7.644 -6.234 1.00 97.94 90 ARG A CA 1
ATOM 683 C C . ARG A 1 90 ? 11.386 -6.362 -6.170 1.00 97.94 90 ARG A C 1
ATOM 685 O O . ARG A 1 90 ? 1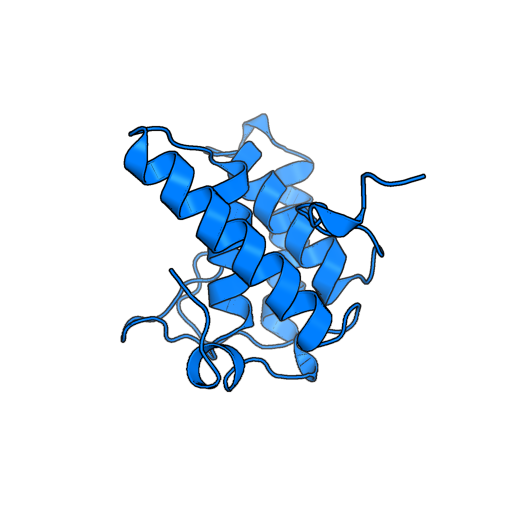2.526 -6.396 -5.710 1.00 97.94 90 ARG A O 1
ATOM 692 N N . ALA A 1 91 ? 10.855 -5.247 -6.667 1.00 97.06 91 ALA A N 1
ATOM 693 C CA . ALA A 1 91 ? 11.526 -3.953 -6.600 1.00 97.06 91 ALA A CA 1
ATOM 694 C C . ALA A 1 91 ? 11.636 -3.453 -5.152 1.00 97.06 91 ALA A C 1
ATOM 696 O O . ALA A 1 91 ? 12.729 -3.090 -4.719 1.00 97.06 91 ALA A O 1
ATOM 697 N N . ALA A 1 92 ? 10.541 -3.522 -4.393 1.00 96.69 92 ALA A N 1
ATOM 698 C CA . ALA A 1 92 ? 10.508 -3.187 -2.975 1.00 96.69 92 ALA A CA 1
ATOM 699 C C . ALA A 1 92 ? 11.441 -4.095 -2.154 1.00 96.69 92 ALA A C 1
ATOM 701 O O . ALA A 1 92 ? 12.224 -3.597 -1.353 1.00 96.69 92 ALA A O 1
ATOM 702 N N . G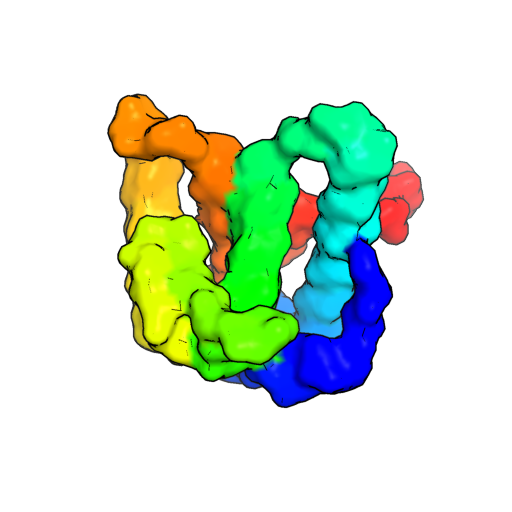LU A 1 93 ? 11.445 -5.407 -2.406 1.00 96.62 93 GLU A N 1
ATOM 703 C CA . GLU A 1 93 ? 12.341 -6.359 -1.736 1.00 96.62 93 GLU A CA 1
ATOM 704 C C . GLU A 1 93 ? 13.821 -6.000 -1.937 1.00 96.62 93 GLU A C 1
ATOM 706 O O . GLU A 1 93 ? 14.599 -6.008 -0.981 1.00 96.62 93 GLU A O 1
ATOM 711 N N . ARG A 1 94 ? 14.221 -5.657 -3.171 1.00 96.56 94 ARG A N 1
ATOM 712 C CA . ARG A 1 94 ? 15.591 -5.203 -3.456 1.00 96.56 94 ARG A CA 1
ATOM 713 C C . ARG A 1 94 ? 15.918 -3.924 -2.694 1.00 96.56 94 ARG A C 1
ATOM 715 O O . ARG A 1 94 ? 16.944 -3.877 -2.027 1.00 96.56 94 ARG A O 1
ATOM 722 N N . ALA A 1 95 ? 15.028 -2.938 -2.742 1.00 95.19 95 ALA A N 1
ATOM 723 C CA . ALA A 1 95 ? 15.214 -1.657 -2.072 1.00 95.19 95 ALA A CA 1
ATOM 724 C C . ALA A 1 95 ? 15.315 -1.795 -0.535 1.00 95.19 95 ALA A C 1
ATOM 726 O O . ALA A 1 95 ? 16.118 -1.111 0.092 1.00 95.19 95 ALA A O 1
ATOM 727 N N . ILE A 1 96 ? 14.583 -2.735 0.076 1.00 93.44 96 ILE A N 1
ATOM 728 C CA . ILE A 1 96 ? 14.709 -3.059 1.509 1.00 93.44 96 ILE A CA 1
ATOM 729 C C . ILE A 1 96 ? 16.045 -3.740 1.838 1.00 93.44 96 ILE A C 1
ATOM 731 O O . ILE A 1 96 ? 16.572 -3.556 2.934 1.00 93.44 96 ILE A O 1
ATOM 735 N N . ARG A 1 97 ? 16.618 -4.516 0.910 1.00 94.06 97 ARG A N 1
ATOM 736 C CA . ARG A 1 97 ? 17.935 -5.152 1.092 1.00 94.06 97 ARG A CA 1
ATOM 737 C C . ARG A 1 97 ? 19.101 -4.177 0.925 1.00 94.06 97 ARG A C 1
ATOM 739 O O . ARG A 1 97 ? 20.158 -4.430 1.498 1.00 94.06 97 ARG A O 1
ATOM 746 N N . THR A 1 98 ? 18.923 -3.084 0.182 1.00 93.06 98 THR A N 1
ATOM 747 C CA . THR A 1 98 ? 19.952 -2.053 -0.046 1.00 93.06 98 THR A CA 1
ATOM 748 C C . THR A 1 98 ? 19.472 -0.647 0.351 1.00 93.06 98 THR A C 1
ATOM 750 O O . THR A 1 98 ? 19.478 0.275 -0.464 1.00 93.06 98 THR A O 1
ATOM 753 N N . PRO A 1 99 ? 19.100 -0.414 1.625 1.00 85.94 99 PRO A N 1
ATOM 754 C CA . PRO A 1 99 ? 18.462 0.838 2.044 1.00 85.94 99 PRO A CA 1
ATOM 755 C C . PRO A 1 99 ? 19.349 2.078 1.845 1.00 85.94 99 PRO A C 1
ATOM 757 O O . PRO A 1 99 ? 18.827 3.170 1.650 1.00 85.94 99 PRO A O 1
ATOM 760 N N . ALA A 1 100 ? 20.679 1.918 1.839 1.00 88.56 100 ALA A N 1
ATOM 761 C CA . ALA A 1 100 ? 21.628 3.004 1.582 1.00 88.56 100 ALA A CA 1
ATOM 762 C C . ALA A 1 100 ? 21.532 3.590 0.157 1.00 88.56 100 ALA A C 1
ATOM 764 O O . ALA A 1 100 ? 21.977 4.710 -0.076 1.00 88.56 100 ALA A O 1
ATOM 765 N N . GLU A 1 101 ? 20.949 2.851 -0.789 1.00 89.06 101 GLU A N 1
ATOM 766 C CA . GLU A 1 101 ? 20.763 3.275 -2.184 1.00 89.06 101 GLU A CA 1
ATOM 767 C C . GLU A 1 101 ? 19.386 3.922 -2.418 1.00 89.06 101 GLU A C 1
ATOM 769 O O . GLU A 1 101 ? 19.094 4.422 -3.505 1.00 89.06 101 GLU A O 1
ATOM 774 N N . VAL A 1 102 ? 18.522 3.927 -1.398 1.00 91.94 102 VAL A N 1
ATOM 775 C CA . VAL A 1 102 ? 17.134 4.378 -1.493 1.00 91.94 102 VAL A CA 1
ATOM 776 C C . VAL A 1 102 ? 17.000 5.766 -0.882 1.00 91.94 102 VAL A C 1
ATOM 778 O O . VAL A 1 102 ? 17.266 5.976 0.296 1.00 91.94 102 VAL A O 1
ATOM 781 N N . ARG A 1 103 ? 16.499 6.729 -1.663 1.00 90.94 103 ARG A N 1
ATOM 782 C CA . ARG A 1 103 ? 16.299 8.115 -1.202 1.00 90.94 103 ARG A CA 1
ATOM 783 C C . ARG A 1 103 ? 15.322 8.235 -0.023 1.00 90.94 103 ARG A C 1
ATOM 785 O O . ARG A 1 103 ? 15.471 9.134 0.796 1.00 90.94 103 ARG A O 1
ATOM 792 N N . ARG A 1 104 ? 14.297 7.378 0.020 1.00 93.62 104 ARG A N 1
ATOM 793 C CA . ARG A 1 104 ? 13.235 7.367 1.043 1.00 93.62 104 ARG A CA 1
ATOM 794 C C . ARG A 1 104 ? 13.017 5.939 1.566 1.00 93.62 104 ARG A C 1
ATOM 796 O O . ARG A 1 104 ? 12.072 5.274 1.135 1.00 93.62 104 ARG A O 1
ATOM 803 N N . PRO A 1 105 ? 13.904 5.423 2.433 1.00 93.44 105 PRO A N 1
ATOM 804 C CA . PRO A 1 105 ? 13.847 4.032 2.882 1.00 93.44 105 PRO A CA 1
ATOM 805 C C . PRO A 1 105 ? 12.569 3.725 3.675 1.00 93.44 105 PRO A C 1
ATOM 807 O O . PRO A 1 105 ? 11.961 2.681 3.454 1.00 93.44 105 PRO A O 1
ATOM 810 N N . ASP A 1 106 ? 12.093 4.657 4.506 1.00 94.88 106 ASP A N 1
ATOM 811 C CA . ASP A 1 106 ? 10.855 4.482 5.282 1.00 94.88 106 ASP A CA 1
ATOM 812 C C . ASP A 1 106 ? 9.613 4.406 4.389 1.00 94.88 106 ASP A C 1
ATOM 814 O O . ASP A 1 106 ? 8.718 3.595 4.627 1.00 94.88 106 ASP A O 1
ATOM 818 N N . TYR A 1 107 ? 9.585 5.195 3.312 1.00 96.50 107 TYR A N 1
ATOM 819 C CA . TYR A 1 107 ? 8.534 5.126 2.300 1.00 96.50 107 TYR A CA 1
ATOM 820 C C . TYR A 1 107 ? 8.496 3.748 1.643 1.00 96.50 107 TYR A C 1
ATOM 822 O O . TYR A 1 107 ? 7.438 3.122 1.589 1.00 96.50 107 TYR A O 1
ATOM 830 N N . VAL A 1 108 ? 9.652 3.224 1.223 1.00 97.00 108 VAL A N 1
ATOM 831 C CA . VAL A 1 108 ? 9.742 1.857 0.690 1.00 97.00 108 VAL A CA 1
ATOM 832 C C . VAL A 1 108 ? 9.341 0.827 1.749 1.00 97.00 108 VAL A C 1
ATOM 834 O O . VAL A 1 108 ? 8.685 -0.155 1.412 1.00 97.00 108 VAL A O 1
ATOM 837 N N . GLY A 1 109 ? 9.644 1.069 3.026 1.00 96.75 109 GLY A N 1
ATOM 838 C CA . GLY A 1 109 ? 9.151 0.274 4.152 1.00 96.75 109 GLY A CA 1
ATOM 839 C C . GLY A 1 109 ? 7.625 0.175 4.187 1.00 96.75 109 GLY A C 1
ATOM 840 O O . GLY A 1 109 ? 7.086 -0.925 4.314 1.00 96.75 109 GLY A O 1
ATOM 841 N N . GLY A 1 110 ? 6.926 1.298 4.005 1.00 97.12 110 GLY A N 1
ATOM 842 C CA . GLY A 1 110 ? 5.462 1.342 3.934 1.00 97.12 110 GLY A CA 1
ATOM 843 C C . GLY A 1 110 ? 4.899 0.590 2.727 1.00 97.12 110 GLY A C 1
ATOM 844 O O . GLY A 1 110 ? 3.943 -0.183 2.857 1.00 97.12 110 GLY A O 1
ATOM 845 N N . VAL A 1 111 ? 5.534 0.750 1.563 1.00 97.44 111 VAL A N 1
ATOM 846 C CA . VAL A 1 111 ? 5.173 0.015 0.340 1.00 97.44 111 VAL A CA 1
ATOM 847 C C . VAL A 1 111 ? 5.341 -1.489 0.544 1.00 97.44 111 VAL A C 1
ATOM 849 O O . VAL A 1 111 ? 4.412 -2.264 0.311 1.00 97.44 111 VAL A O 1
ATOM 852 N N . TRP A 1 112 ? 6.510 -1.907 1.031 1.00 97.62 112 TRP A N 1
ATOM 853 C CA . TRP A 1 112 ? 6.836 -3.306 1.276 1.00 97.62 112 TRP A CA 1
ATOM 854 C C . TRP A 1 112 ? 5.876 -3.947 2.275 1.00 97.62 112 TRP A C 1
ATOM 856 O O . TRP A 1 112 ? 5.329 -5.012 1.996 1.00 97.62 112 TRP A O 1
ATOM 866 N N . ALA A 1 113 ? 5.613 -3.286 3.405 1.00 97.31 113 ALA A N 1
ATOM 867 C CA . ALA A 1 113 ? 4.677 -3.780 4.410 1.00 97.31 113 ALA A CA 1
ATOM 868 C C . ALA A 1 113 ? 3.272 -3.989 3.823 1.00 97.31 113 ALA A C 1
ATOM 870 O O . ALA A 1 113 ? 2.639 -5.015 4.075 1.00 97.31 113 ALA A O 1
ATOM 871 N N . THR A 1 114 ? 2.813 -3.057 2.984 1.00 97.38 114 THR A N 1
ATOM 872 C CA . THR A 1 114 ? 1.507 -3.149 2.320 1.00 97.38 114 THR A CA 1
ATOM 873 C C . THR A 1 114 ? 1.462 -4.312 1.333 1.00 97.38 114 THR A C 1
ATOM 875 O O . THR A 1 114 ? 0.541 -5.120 1.400 1.00 97.38 114 THR A O 1
ATOM 878 N N . LEU A 1 115 ? 2.470 -4.462 0.468 1.00 96.88 115 LEU A N 1
ATOM 879 C CA . LEU A 1 115 ? 2.530 -5.550 -0.517 1.00 96.88 115 LEU A CA 1
ATOM 880 C C . LEU A 1 115 ? 2.700 -6.929 0.134 1.00 96.88 115 LEU A C 1
ATOM 882 O O . LEU A 1 115 ? 2.100 -7.909 -0.307 1.00 96.88 115 LEU A O 1
ATOM 886 N N . MET A 1 116 ? 3.476 -7.029 1.213 1.00 97.00 116 MET A N 1
ATOM 887 C CA . MET A 1 116 ? 3.600 -8.281 1.960 1.00 97.00 116 MET A CA 1
ATOM 888 C C . MET A 1 116 ? 2.270 -8.710 2.570 1.00 97.00 116 MET A C 1
ATOM 890 O O . MET A 1 116 ? 1.948 -9.898 2.586 1.00 97.00 116 MET A O 1
ATOM 894 N N . TRP A 1 117 ? 1.484 -7.746 3.031 1.00 96.56 117 TRP A N 1
ATOM 895 C CA . TRP A 1 117 ? 0.164 -7.992 3.577 1.00 96.56 117 TRP A CA 1
ATOM 896 C C . TRP A 1 117 ? -0.850 -8.378 2.495 1.00 96.56 117 TRP A C 1
ATOM 898 O O . TRP A 1 117 ? -1.449 -9.450 2.570 1.00 96.56 117 TRP A O 1
ATOM 908 N N . THR A 1 118 ? -1.008 -7.555 1.457 1.00 95.50 118 THR A N 1
ATOM 909 C CA . THR A 1 118 ? -2.061 -7.733 0.446 1.00 95.50 118 THR A CA 1
ATOM 910 C C . THR A 1 118 ? -1.745 -8.816 -0.581 1.00 95.50 118 THR A C 1
ATOM 912 O O . THR A 1 118 ? -2.640 -9.564 -0.977 1.00 95.50 118 THR A O 1
ATOM 915 N N . TRP A 1 119 ? -0.486 -8.926 -1.015 1.00 96.06 119 TRP A N 1
ATOM 916 C CA . TRP A 1 119 ? -0.073 -9.804 -2.114 1.00 96.06 119 TRP A CA 1
ATOM 917 C C . TRP A 1 119 ? 0.565 -11.107 -1.646 1.00 96.06 119 TRP A C 1
ATOM 919 O O . TRP A 1 119 ? 0.305 -12.166 -2.218 1.00 96.06 119 TRP A O 1
ATOM 929 N N . ARG A 1 120 ? 1.417 -11.047 -0.617 1.00 95.50 120 ARG A N 1
ATOM 930 C CA . ARG A 1 120 ? 2.077 -12.243 -0.063 1.00 95.50 120 ARG A CA 1
ATOM 931 C C . ARG A 1 120 ? 1.312 -12.891 1.086 1.00 95.50 120 ARG A C 1
ATOM 933 O O . ARG A 1 120 ? 1.669 -14.000 1.465 1.00 95.50 120 ARG A O 1
ATOM 940 N N . GLY A 1 121 ? 0.272 -12.244 1.615 1.00 93.81 121 GLY A N 1
ATOM 941 C CA . GLY A 1 121 ? -0.554 -12.806 2.684 1.00 93.81 121 GLY A CA 1
ATOM 942 C C . GLY A 1 121 ? 0.193 -12.991 3.999 1.00 93.81 121 GLY A C 1
ATOM 943 O O . GLY A 1 121 ? -0.006 -13.989 4.681 1.00 93.81 121 GLY A O 1
ATOM 944 N N . SER A 1 122 ? 1.044 -12.033 4.377 1.00 93.62 122 SER A N 1
ATOM 945 C CA . SER A 1 122 ? 1.804 -12.082 5.637 1.00 93.62 122 SER A CA 1
ATOM 946 C C . SER A 1 122 ? 0.930 -12.150 6.899 1.00 93.62 122 SER A C 1
ATOM 948 O O . SER A 1 122 ? 1.438 -12.461 7.973 1.00 93.62 122 SER A O 1
ATOM 950 N N . GLY A 1 123 ? -0.357 -11.793 6.801 1.00 91.50 123 GLY A N 1
ATOM 951 C CA . GLY A 1 123 ? -1.275 -11.670 7.937 1.00 91.50 123 GLY A CA 1
ATOM 952 C C . GLY A 1 123 ? -1.028 -10.441 8.823 1.00 91.50 123 GLY A C 1
ATOM 953 O O . GLY A 1 123 ? -1.785 -10.206 9.763 1.00 91.50 123 GLY A O 1
ATOM 954 N N . VAL A 1 124 ? -0.004 -9.631 8.530 1.00 92.38 124 VAL A N 1
ATOM 955 C CA . VAL A 1 124 ? 0.370 -8.451 9.322 1.00 92.38 124 VAL A CA 1
ATOM 956 C C . VAL A 1 124 ? 0.066 -7.183 8.523 1.00 92.38 124 VAL A C 1
ATOM 958 O O . VAL A 1 124 ? 0.791 -6.904 7.569 1.00 92.38 124 VAL A O 1
ATOM 961 N N . PRO A 1 125 ? -0.969 -6.399 8.882 1.00 93.44 125 PRO A N 1
ATOM 962 C CA . PRO A 1 125 ? -1.265 -5.155 8.184 1.00 93.44 125 PRO A CA 1
ATOM 963 C C . PRO A 1 125 ? -0.194 -4.085 8.465 1.00 93.44 125 PRO A C 1
ATOM 965 O O . PRO A 1 125 ? 0.349 -4.047 9.574 1.00 93.44 125 PRO A O 1
ATOM 968 N N . PRO A 1 126 ? 0.080 -3.176 7.506 1.00 91.44 126 PRO A N 1
ATOM 969 C CA . PRO A 1 126 ? 1.090 -2.121 7.653 1.00 91.44 126 PRO A CA 1
ATOM 970 C C . PRO A 1 126 ? 0.761 -1.128 8.777 1.00 91.44 126 PRO A C 1
ATOM 972 O O . PRO A 1 126 ? 1.659 -0.545 9.378 1.00 91.44 126 PRO A O 1
ATOM 975 N N . LEU A 1 127 ? -0.525 -0.980 9.099 1.00 85.69 127 LEU A N 1
ATOM 976 C CA . LEU A 1 127 ? -1.006 -0.366 10.329 1.00 85.69 127 LEU A CA 1
ATOM 977 C C . LEU A 1 127 ? -1.985 -1.305 11.008 1.00 85.69 127 LEU A C 1
ATOM 979 O O . LEU A 1 127 ? -2.935 -1.799 10.397 1.00 85.69 127 LEU A O 1
ATOM 983 N N . ARG A 1 128 ? -1.785 -1.516 12.307 1.00 66.00 128 ARG A N 1
ATOM 984 C CA . ARG A 1 128 ? -2.793 -2.177 13.129 1.00 66.00 128 ARG A CA 1
ATOM 985 C C . ARG A 1 128 ? -3.974 -1.226 13.267 1.00 66.00 128 ARG A C 1
ATOM 987 O O . ARG A 1 128 ? -3.809 -0.105 13.739 1.00 66.00 128 ARG A O 1
ATOM 994 N N . SER A 1 129 ? -5.165 -1.675 12.876 1.00 51.28 129 SER A N 1
ATOM 995 C CA . SER A 1 129 ? -6.382 -0.928 13.191 1.00 51.28 129 SER A CA 1
ATOM 996 C C . SER A 1 129 ? -6.493 -0.763 14.720 1.00 51.28 129 SER A C 1
ATOM 998 O O . SER A 1 129 ? -6.130 -1.699 15.443 1.00 51.28 129 SER A O 1
ATOM 1000 N N . PRO A 1 130 ? -7.041 0.350 15.241 1.00 43.53 130 PRO A N 1
ATOM 1001 C CA . PRO A 1 130 ? -7.191 0.559 16.685 1.00 43.53 130 PRO A CA 1
ATOM 1002 C C . PRO A 1 130 ? -7.980 -0.552 17.406 1.00 43.53 130 PRO A C 1
ATOM 1004 O O . PRO A 1 130 ? -7.883 -0.703 18.619 1.00 43.53 130 PRO A O 1
ATOM 1007 N N . ARG A 1 131 ? -8.713 -1.396 16.665 1.00 37.09 131 ARG A N 1
ATOM 1008 C CA . ARG A 1 131 ? -9.458 -2.549 17.190 1.00 37.09 131 ARG A CA 1
ATOM 1009 C C . ARG A 1 131 ? -8.586 -3.712 17.689 1.00 37.09 131 ARG A C 1
ATOM 1011 O O . ARG A 1 131 ? -9.132 -4.678 18.206 1.00 37.09 131 ARG A O 1
ATOM 1018 N N . SER A 1 132 ? -7.264 -3.631 17.535 1.00 39.78 132 SER A N 1
ATOM 1019 C CA . SER A 1 132 ? -6.307 -4.663 17.959 1.00 39.78 132 SER A CA 1
ATOM 1020 C C . SER A 1 132 ? -5.601 -4.361 19.292 1.00 39.78 132 SER A C 1
ATOM 1022 O O . SER A 1 132 ? -4.712 -5.116 19.671 1.00 39.78 132 SER A O 1
ATOM 1024 N N . GLN A 1 133 ? -5.959 -3.277 19.994 1.00 35.84 133 GLN A N 1
ATOM 1025 C CA . GLN A 1 133 ? -5.397 -2.915 21.311 1.00 35.84 133 GLN A CA 1
ATOM 1026 C C . GLN A 1 133 ? -6.290 -3.327 22.497 1.00 35.84 133 GLN A C 1
ATOM 1028 O O . GLN A 1 133 ? -6.360 -2.632 23.505 1.00 35.84 133 GLN A O 1
ATOM 1033 N N . ALA A 1 134 ? -6.989 -4.455 22.389 1.00 31.56 134 ALA A N 1
ATOM 1034 C CA . ALA A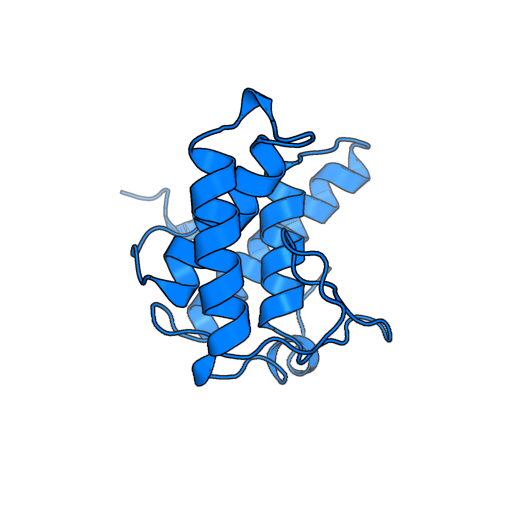 1 134 ? -7.691 -5.051 23.521 1.00 31.56 134 ALA A CA 1
ATOM 1035 C C . ALA A 1 134 ? -7.389 -6.551 23.567 1.00 31.56 134 ALA A C 1
ATOM 1037 O O . ALA A 1 134 ? -8.007 -7.352 22.865 1.00 31.56 134 ALA A O 1
ATOM 1038 N N . SER A 1 135 ? -6.392 -6.921 24.361 1.00 34.50 135 SER A N 1
ATOM 1039 C CA . SER A 1 135 ? -6.221 -8.251 24.950 1.00 34.50 135 SER A CA 1
ATOM 1040 C C . SER A 1 135 ? -5.548 -8.072 26.298 1.00 34.50 135 SER A C 1
ATOM 1042 O O . SER A 1 135 ? -4.589 -7.270 26.347 1.00 34.50 135 SER A O 1
#

Secondary structure (DSSP, 8-state):
----HHHHHT--GGG-SSS-HHHHHHHHHHHHHHHHHHHHTT---HHHHHHHHHHHHHHSSS-BTTB----TTT---S---HHHHHHHHHHHHHHHH-GGG-S-HHHHHHHHHHHHHHTT--S--SS--GGG---

pLDDT: mean 86.81, std 14.01, range [31.56, 97.94]

Sequence (135 aa):
MKLTAKDLGGVRPEHLRGVTVTEFAKVWQAIEDRADELSETQSTNDFVAGVLQTCRWIAESGWWAGEVVPSPVTGQSVPASPDLIEAEVRAAERAIRTPAEVRRPDYVGGVWATLMWTWRGSGVPPLRSPRSQAS

Organism: NCBI:txid60450

Radius of gyration: 14.08 Å; chains: 1; bounding box: 40×33×41 Å

=== Feature glossary ===
Legend for the data blocks above and below:

— What the protein is —

The amino-acid sequence is the protein's primary structure: the linear order of residues from the N-terminus to the C-terminus, written in one-letter code. Everything else here — the 3D coordinates, the secondary structure, the domain annotations — is ultimately a consequence of this string.

Database cross-references. InterPro integrates a dozen domain/family signature databases into unified entries with residue-range hits. GO terms attach function/process/location labels with evidence codes. CATH codes position the fold in a four-level structural taxonomy. Organism is the NCBI-taxonomy species name.

— Where its atoms are —

The mmCIF block holds the 3D Cartesian coordinates of each backbone atom (N, Cα, C, O) in ångströms. mmCIF is the PDB's canonical archive format — a tagged-loop text representation of the atomic model.

The six renders are orthographic views along the three Cartesian axes in both directions. Representation (cartoon, sticks, or surface) and color scheme (sequence-rainbow or by-chain) vary across proteins so the training set covers all the common visualization conventions.

— Local backbone conformation —

Secondary structure is the local, repeating backbone conformation. DSSP classifies it into eight states by reading the hydrogen-bond network: three helix types (H, G, I), two β types (E, B), two non-regular types (T, S), and unstructured coil (-).

SS3 is a coarse helix/strand/coil call (letters a/b/c) made by the P-SEA algorithm from inter-Cα distances and dihedrals. It is less detailed than DSSP but needs only Cα positions.

Backbone dihedral angles. Every residue except chain termini has a φ (preceding-C → N → Cα → C) and a ψ (N → Cα → C → next-N). They are reported in degrees following the IUPAC sign convention. Secondary structure is essentially a statement about which (φ, ψ) basin each residue occupies.

— Global shape and packing —

The geometric summary reports three shape descriptors. Rg (radius of gyration) measures how spread out the Cα atoms are about their centre of mass; compact globular proteins have small Rg, elongated or unfolded ones large. Cα contacts (<8 Å, |i−j|>4) count long-range residue pairs in spatial proximity — high for tightly packed folds, near zero for rods or random coil. The bounding-box extents give the protein's footprint along x, y, z in Å.

Solvent accessibility: the surface area of each residue that a 1.4 Å water probe can touch, in Å². When only backbone atoms are present the absolute values are lower than full-atom SASA (side chains contribute most of the area) and are flagged as backbone-only.

Plot images: a contact map (which residues are close in 3D, as an N×N binary image), a Ramachandran scatter (backbone torsion angles, revealing secondary-structure composition at a glance), and — for AlphaFold structures — a PAE heatmap (pairwise prediction confidence).

— Structural neighborhood —

Foldseek's 3Di representation compresses backbone geometry into a per-residue letter drawn from a learned twenty-state alphabet. It captures the tertiary interaction pattern around each residue — which residues are packed against it in space, regardless of where they are in sequence.

Structural nearest neighbors (via Foldseek easy-search vs the PDB). Reported per hit: target PDB id, E-value, and alignment TM-score. A TM-score above ~0.5 is the conventional threshold for 'same fold'.

— Confidence and disorder —

pLDDT (predicted Local Distance Difference Test) is AlphaFold's per-residue confidence score, ranging from 0 to 100. Values above 90 indicate high confidence (typically well-packed cores); 70–90 is confident; 50–70 low confidence; below 50 usually means the region is disordered or the prediction is unreliable there. AlphaFold stores pLDDT in the mmCIF B-factor column.

For experimental (PDB) structures, the B-factor (temperature factor) quantifies the positional spread of each atom in the crystal — a combination of thermal vibration and static disorder — in units of Å². High B-factors mark flexible loops or poorly resolved regions; low B-factors mark the rigid, well-ordered core.

Predicted Aligned Error (PAE) is an AlphaFold confidence matrix: entry (i, j) is the expected error in the position of residue j, in ångströms, when the prediction is superimposed on the true structure at residue i. Low PAE within a block of residues means that block is internally rigid and well-predicted; high PAE between two blocks means their relative placement is uncertain even if each block individually is confident.